Protein AF-A0A7Z9M0Q9-F1 (afdb_monomer)

Solvent-accessible surface area (backbone atoms only — not comparable to full-atom values): 8299 Å² total; per-residue (Å²): 97,83,43,52,39,41,84,73,46,77,48,86,53,91,89,50,64,70,22,40,37,28,40,30,37,70,95,59,87,56,68,50,76,43,83,34,48,54,73,45,49,55,49,35,54,36,40,78,69,68,59,80,67,100,58,78,50,72,49,53,47,50,52,48,53,41,43,77,74,54,30,42,77,62,34,36,34,37,72,44,66,54,97,92,44,64,36,20,34,40,36,29,38,40,87,95,44,77,43,79,40,86,38,50,52,54,60,47,49,37,47,27,60,71,70,69,37,51,34,31,34,29,46,69,41,55,62,45,48,68,68,69,52,64,96,64,57,75,62,76,80,67,70,72,136

Mean predicted aligned error: 5.48 Å

Radius of gyration: 15.59 Å; Cα contacts (8 Å, |Δi|>4): 250; chains: 1; bounding box: 44×37×33 Å

Sequence (145 aa):
MLIQMELSRILIREITDAQFIELSEIGGERTFPIVVGKPEAYAIDRRLKGIEPERPQTHELLASVIQQFGGTLLRIHIDDLHEGTFYAKLYVQQGDVEHVIDSRPSDAIALGVAMQVPIFVEEHVLDAVEKDLPDEEPNNFGWQD

Secondary structure (DSSP, 8-state):
-EEEEEEEEEE--SS-S-EEEEEEETTSS-EEEEEE-HHHHHHHHHHHTT---SS--HHHHHHHHHHHTTEEEEEEEEEEEETTEEEEEEEEEETTEEEEEEE-HHHHHHHHGGGT--EEEEHHHHHHHHHHS-SS-GGGG----

Foldseek 3Di:
DKFWKDFPDWADDPPDQWTWTKIDTDPDGFMDIDTDGPVLSVLLVCLVVVNDDPDDDPLSVVLVVCVVQQKDFAAKEFEDADPNAIWIWTWIDHPPDTDTHTDGPSSVSSNCVNVVHIYIYDPVRSVVRVVVDPPDDPCVVPDDD

Nearest PDB structures (foldseek):
  1vjl-assembly1_B  TM=9.272E-01  e=6.888E-13  Thermotoga maritima
  1sj5-assembly1_B  TM=9.193E-01  e=5.759E-13  Thermotoga maritima
  1vjl-assembly1_A  TM=8.598E-01  e=4.273E-13  Thermotoga maritima
  1sj5-assembly1_A  TM=8.834E-01  e=1.046E-12  Thermotoga maritima
  2l33-assembly1_A  TM=4.103E-01  e=2.884E+00  Homo sapiens

Structure (mmCIF, N/CA/C/O backbone):
data_AF-A0A7Z9M0Q9-F1
#
_entry.id   AF-A0A7Z9M0Q9-F1
#
loop_
_atom_site.group_PDB
_atom_site.id
_atom_site.type_symbol
_atom_site.label_atom_id
_atom_site.label_alt_id
_atom_site.label_comp_id
_atom_site.label_asym_id
_atom_site.label_entity_id
_atom_site.label_seq_id
_atom_site.pdbx_PDB_ins_code
_atom_site.Cartn_x
_atom_site.Cartn_y
_atom_site.Cartn_z
_atom_site.occupancy
_atom_site.B_iso_or_equiv
_atom_site.auth_seq_id
_atom_site.auth_comp_id
_atom_site.auth_asym_id
_atom_site.auth_atom_id
_atom_site.pdbx_PDB_model_num
ATOM 1 N N . MET A 1 1 ? -6.388 -17.239 -3.123 1.00 88.56 1 MET A N 1
ATOM 2 C CA . MET A 1 1 ? -5.919 -17.519 -1.740 1.00 88.56 1 MET A CA 1
ATOM 3 C C . MET A 1 1 ? -5.218 -16.256 -1.305 1.00 88.56 1 MET A C 1
ATOM 5 O O . MET A 1 1 ? -4.533 -15.680 -2.136 1.00 88.56 1 MET A O 1
ATOM 9 N N . LEU A 1 2 ? -5.412 -15.809 -0.063 1.00 95.62 2 LEU A N 1
ATOM 10 C CA . LEU A 1 2 ? -4.763 -14.591 0.415 1.00 95.62 2 LEU A CA 1
ATOM 11 C C . LEU A 1 2 ? -3.366 -14.914 0.931 1.00 95.62 2 LEU A C 1
ATOM 13 O O . LEU A 1 2 ? -3.226 -15.673 1.891 1.00 95.62 2 LEU A O 1
ATOM 17 N N . ILE A 1 3 ? -2.366 -14.316 0.298 1.00 98.12 3 ILE A N 1
ATOM 18 C CA . ILE A 1 3 ? -0.958 -14.439 0.656 1.00 98.12 3 ILE A CA 1
ATOM 19 C C . ILE A 1 3 ? -0.528 -13.154 1.345 1.00 98.12 3 ILE A C 1
ATOM 21 O O . ILE A 1 3 ? -0.792 -12.058 0.850 1.00 98.12 3 ILE A O 1
ATOM 25 N N . GLN A 1 4 ? 0.078 -13.277 2.524 1.00 98.25 4 GLN A N 1
ATOM 26 C CA . GLN A 1 4 ? 0.532 -12.116 3.276 1.00 98.25 4 GLN A CA 1
ATOM 27 C C . GLN A 1 4 ? 1.869 -11.626 2.723 1.00 98.25 4 GLN A C 1
ATOM 29 O O . GLN A 1 4 ? 2.806 -12.406 2.559 1.00 98.25 4 GLN A O 1
ATOM 34 N N . MET A 1 5 ? 1.954 -10.321 2.492 1.00 97.94 5 MET A N 1
ATOM 35 C CA . MET A 1 5 ? 3.136 -9.662 1.956 1.00 97.94 5 MET A CA 1
ATOM 36 C C . MET A 1 5 ? 3.679 -8.629 2.937 1.00 97.94 5 MET A C 1
ATOM 38 O O . MET A 1 5 ? 2.953 -8.092 3.779 1.00 97.94 5 MET A O 1
ATOM 42 N N . GLU A 1 6 ? 4.948 -8.292 2.765 1.00 96.50 6 GLU A N 1
ATOM 43 C CA . GLU A 1 6 ? 5.594 -7.159 3.412 1.00 96.50 6 GLU A CA 1
ATOM 44 C C . GLU A 1 6 ? 6.224 -6.220 2.385 1.00 96.50 6 GLU A C 1
ATOM 46 O O . GLU A 1 6 ? 6.642 -6.639 1.308 1.00 96.50 6 GLU A O 1
ATOM 51 N N . LEU A 1 7 ? 6.293 -4.935 2.728 1.00 96.31 7 LEU A N 1
ATOM 52 C CA . LEU A 1 7 ? 7.072 -3.958 1.976 1.00 96.31 7 LEU A CA 1
ATOM 53 C C . LEU A 1 7 ? 8.556 -4.169 2.295 1.00 96.31 7 LEU A C 1
ATOM 55 O O . LEU A 1 7 ? 9.016 -3.767 3.363 1.00 96.31 7 LEU A O 1
ATOM 59 N N . SER A 1 8 ? 9.289 -4.792 1.376 1.00 94.94 8 SER A N 1
ATOM 60 C CA . SER A 1 8 ? 10.686 -5.189 1.577 1.00 94.94 8 SER A CA 1
ATOM 61 C C . SER A 1 8 ? 11.681 -4.136 1.094 1.00 94.94 8 SER A C 1
ATOM 63 O O . SER A 1 8 ? 12.733 -3.949 1.712 1.00 94.94 8 SER A O 1
ATOM 65 N N . ARG A 1 9 ? 11.351 -3.393 0.028 1.00 93.88 9 ARG A N 1
ATOM 66 C CA . ARG A 1 9 ? 12.235 -2.359 -0.528 1.00 93.88 9 ARG A CA 1
ATOM 67 C C . ARG A 1 9 ? 11.478 -1.150 -1.065 1.00 93.88 9 ARG A C 1
ATOM 69 O O . ARG A 1 9 ? 10.359 -1.249 -1.558 1.00 93.88 9 ARG A O 1
ATOM 76 N N . ILE A 1 10 ? 12.133 0.007 -1.013 1.00 94.31 10 ILE A N 1
ATOM 77 C CA . ILE A 1 10 ? 11.719 1.228 -1.705 1.00 94.31 10 ILE A CA 1
ATOM 78 C C . ILE A 1 10 ? 12.911 1.820 -2.456 1.00 94.31 10 ILE A C 1
ATOM 80 O O . ILE A 1 10 ? 14.017 1.888 -1.919 1.00 94.31 10 ILE A O 1
ATOM 84 N N . LEU A 1 11 ? 12.695 2.244 -3.701 1.00 92.88 11 LEU A N 1
ATOM 85 C CA . LEU A 1 11 ? 13.704 2.891 -4.535 1.00 92.88 11 LEU A CA 1
ATOM 86 C C . LEU A 1 11 ? 13.207 4.240 -4.992 1.00 92.88 11 LEU A C 1
ATOM 88 O O . LEU A 1 11 ? 12.231 4.345 -5.738 1.00 92.88 11 LEU A O 1
ATOM 92 N N . ILE A 1 12 ? 13.946 5.258 -4.564 1.00 93.12 12 ILE A N 1
ATOM 93 C CA . ILE A 1 12 ? 13.699 6.640 -4.929 1.00 93.12 12 ILE A CA 1
ATOM 94 C C . ILE A 1 12 ? 14.869 7.133 -5.777 1.00 93.12 12 ILE A C 1
ATOM 96 O O . ILE A 1 12 ? 16.008 7.177 -5.320 1.00 93.12 12 ILE A O 1
ATOM 100 N N . ARG A 1 13 ? 14.582 7.496 -7.024 1.00 89.88 13 ARG A N 1
ATOM 101 C CA . ARG A 1 13 ? 15.511 8.052 -8.005 1.00 89.88 13 ARG A CA 1
ATOM 102 C C . ARG A 1 13 ? 15.231 9.539 -8.177 1.00 89.88 13 ARG A C 1
ATOM 104 O O . ARG A 1 13 ? 14.092 9.951 -8.386 1.00 89.88 13 ARG A O 1
ATOM 111 N N . GLU A 1 14 ? 16.283 10.352 -8.151 1.00 85.19 14 GLU A N 1
ATOM 112 C CA . GLU A 1 14 ? 16.142 11.809 -8.276 1.00 85.19 14 GLU A CA 1
ATOM 113 C C . GLU A 1 14 ? 15.688 12.236 -9.682 1.00 85.19 14 GLU A C 1
ATOM 115 O O . GLU A 1 14 ? 14.855 13.132 -9.839 1.00 85.19 14 GLU A O 1
ATOM 120 N N . ILE A 1 15 ? 16.211 11.564 -10.711 1.00 85.19 15 ILE A N 1
ATOM 121 C CA . ILE A 1 15 ? 16.092 11.994 -12.112 1.00 85.19 15 ILE A CA 1
ATOM 122 C C . ILE A 1 15 ? 14.767 11.548 -12.747 1.00 85.19 15 ILE A C 1
ATOM 124 O O . ILE A 1 15 ? 14.199 12.278 -13.555 1.00 85.19 15 ILE A O 1
ATOM 128 N N . THR A 1 16 ? 14.255 10.368 -12.395 1.00 85.88 16 THR A N 1
ATOM 129 C CA . THR A 1 16 ? 13.037 9.800 -12.997 1.00 85.88 16 THR A CA 1
ATOM 130 C C . THR A 1 16 ? 11.824 10.080 -12.129 1.00 85.88 16 THR A C 1
ATOM 132 O O . THR A 1 16 ? 11.956 10.137 -10.914 1.00 85.88 16 THR A O 1
ATOM 135 N N . ASP A 1 17 ? 10.637 10.235 -12.718 1.00 82.94 17 ASP A N 1
ATOM 136 C CA . ASP A 1 17 ? 9.397 10.378 -11.940 1.00 82.94 17 ASP A CA 1
ATOM 137 C C . ASP A 1 17 ? 8.846 9.037 -11.453 1.00 82.94 17 ASP A C 1
ATOM 139 O O . ASP A 1 17 ? 8.298 8.975 -10.352 1.00 82.94 17 ASP A O 1
ATOM 143 N N . ALA A 1 18 ? 9.080 7.965 -12.212 1.00 87.25 18 ALA A N 1
ATOM 144 C CA . ALA A 1 18 ? 8.798 6.601 -11.785 1.00 87.25 18 ALA A CA 1
ATOM 145 C C . ALA A 1 18 ? 9.719 6.195 -10.626 1.00 87.25 18 ALA A C 1
ATOM 147 O O . ALA A 1 18 ? 10.948 6.258 -10.750 1.00 87.25 18 ALA A O 1
ATOM 148 N N . GLN A 1 19 ? 9.094 5.788 -9.523 1.00 94.00 19 GLN A N 1
ATOM 149 C CA . GLN A 1 19 ? 9.709 5.190 -8.341 1.00 94.00 19 GLN A CA 1
ATOM 150 C C . GLN A 1 19 ? 9.206 3.758 -8.194 1.00 94.00 19 GLN A C 1
ATOM 152 O O . GLN A 1 19 ? 8.197 3.391 -8.798 1.00 94.00 19 GLN A O 1
ATOM 157 N N . PHE A 1 20 ? 9.875 2.962 -7.369 1.00 94.38 20 PHE A N 1
ATOM 158 C CA . PHE A 1 20 ? 9.508 1.562 -7.181 1.00 94.38 20 PHE A CA 1
ATOM 159 C C . PHE A 1 20 ? 9.393 1.234 -5.700 1.00 94.38 20 PHE A C 1
ATOM 161 O O . PHE A 1 20 ? 10.212 1.668 -4.888 1.00 94.38 20 PHE A O 1
ATOM 168 N N . ILE A 1 21 ? 8.385 0.443 -5.364 1.00 95.50 21 ILE A N 1
ATOM 169 C CA . ILE A 1 21 ? 8.305 -0.282 -4.097 1.00 95.50 21 ILE A CA 1
ATOM 170 C C . ILE A 1 21 ? 8.276 -1.773 -4.404 1.00 95.50 21 ILE A C 1
ATOM 172 O O . ILE A 1 21 ? 7.732 -2.166 -5.430 1.00 95.50 21 ILE A O 1
ATOM 176 N N . GLU A 1 22 ? 8.857 -2.590 -3.542 1.00 96.19 22 GLU A N 1
ATOM 177 C CA . GLU A 1 22 ? 8.891 -4.042 -3.691 1.00 96.19 22 GLU A CA 1
ATOM 178 C C . GLU A 1 22 ? 8.102 -4.689 -2.558 1.00 96.19 22 GLU A C 1
ATOM 180 O O . GLU A 1 22 ? 8.292 -4.343 -1.387 1.00 96.19 22 GLU A O 1
ATOM 185 N N . LEU A 1 23 ? 7.205 -5.607 -2.917 1.00 97.44 23 LEU A N 1
ATOM 186 C CA . LEU A 1 23 ? 6.527 -6.474 -1.964 1.00 97.44 23 LEU A CA 1
ATOM 187 C C . LEU A 1 23 ? 7.153 -7.864 -2.004 1.00 97.44 23 LEU A C 1
ATOM 189 O O . LEU A 1 23 ? 7.375 -8.407 -3.084 1.00 97.44 23 LEU A O 1
ATOM 193 N N . SER A 1 24 ? 7.383 -8.447 -0.832 1.00 97.19 24 SER A N 1
ATOM 194 C CA . SER A 1 24 ? 7.887 -9.812 -0.667 1.00 97.19 24 SER A CA 1
ATOM 195 C C . SER A 1 24 ? 6.890 -10.658 0.115 1.00 97.19 24 SER A C 1
ATOM 197 O O . SER A 1 24 ? 6.251 -10.176 1.050 1.00 97.19 24 SER A O 1
ATOM 199 N N . GLU A 1 25 ? 6.728 -11.913 -0.291 1.00 97.88 25 GLU A N 1
ATOM 200 C CA . GLU A 1 25 ? 5.879 -12.874 0.406 1.00 97.88 25 GLU A CA 1
ATOM 201 C C . GLU A 1 25 ? 6.470 -13.241 1.768 1.00 97.88 25 GLU A C 1
ATOM 203 O O . GLU A 1 25 ? 7.632 -13.635 1.880 1.00 97.88 25 GLU A O 1
ATOM 208 N N . ILE A 1 26 ? 5.649 -13.179 2.817 1.00 97.12 26 ILE A N 1
ATOM 209 C CA . ILE A 1 26 ? 6.077 -13.596 4.151 1.00 97.12 26 ILE A CA 1
ATOM 210 C C . ILE A 1 26 ? 6.119 -15.125 4.210 1.00 97.12 26 ILE A C 1
ATOM 212 O O . ILE A 1 26 ? 5.086 -15.792 4.184 1.00 97.12 26 ILE A O 1
ATOM 216 N N . GLY A 1 27 ? 7.323 -15.681 4.358 1.00 95.56 27 GLY A N 1
ATOM 217 C CA . GLY A 1 27 ? 7.539 -17.130 4.433 1.00 95.56 27 GLY A CA 1
ATOM 218 C C . GLY A 1 27 ? 7.625 -17.832 3.074 1.00 95.56 27 GLY A C 1
ATOM 219 O O . GLY A 1 27 ? 7.637 -19.062 3.046 1.00 95.56 27 GLY A O 1
ATOM 220 N N . GLY A 1 28 ? 7.708 -17.069 1.981 1.00 94.81 28 GLY A N 1
ATOM 221 C CA . GLY A 1 28 ? 7.951 -17.558 0.625 1.00 94.81 28 GLY A CA 1
ATOM 222 C C . GLY A 1 28 ? 9.149 -16.869 -0.032 1.00 94.81 28 GLY A C 1
ATOM 223 O O . GLY A 1 28 ? 9.904 -16.153 0.623 1.00 94.81 28 GLY A O 1
ATOM 224 N N . GLU A 1 29 ? 9.328 -17.104 -1.332 1.00 92.75 29 GLU A N 1
ATOM 225 C CA . GLU A 1 29 ? 10.429 -16.532 -2.133 1.00 92.75 29 GLU A CA 1
ATOM 226 C C . GLU A 1 29 ? 9.939 -15.514 -3.177 1.00 92.75 29 GLU A C 1
ATOM 228 O O . GLU A 1 29 ? 10.749 -14.860 -3.833 1.00 92.75 29 GLU A O 1
ATOM 233 N N . ARG A 1 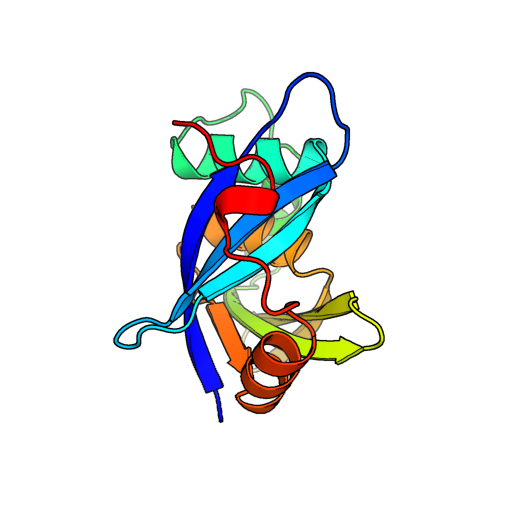30 ? 8.616 -15.359 -3.339 1.00 95.19 30 ARG A N 1
ATOM 234 C CA . ARG A 1 30 ? 8.023 -14.491 -4.361 1.00 95.19 30 ARG A CA 1
ATOM 235 C C . ARG A 1 30 ? 8.176 -13.023 -3.981 1.00 95.19 30 ARG A C 1
ATOM 237 O O . ARG A 1 30 ? 7.877 -12.619 -2.854 1.00 95.19 30 ARG A O 1
ATOM 244 N N . THR A 1 31 ? 8.601 -12.208 -4.940 1.00 95.69 31 THR A N 1
ATOM 245 C CA . THR A 1 31 ? 8.659 -10.748 -4.810 1.00 95.69 31 THR A CA 1
ATOM 246 C C . THR A 1 31 ? 8.144 -10.104 -6.085 1.00 95.69 31 THR A C 1
ATOM 248 O O . THR A 1 31 ? 8.204 -10.708 -7.158 1.00 95.69 31 THR A O 1
ATOM 251 N N . PHE A 1 32 ? 7.637 -8.876 -5.978 1.00 94.81 32 PHE A N 1
ATOM 252 C CA . PHE A 1 32 ? 7.367 -8.077 -7.162 1.00 94.81 32 PHE A CA 1
ATOM 253 C C . PHE A 1 32 ? 7.440 -6.569 -6.926 1.00 94.81 32 PHE A C 1
ATOM 255 O O . PHE A 1 32 ? 7.074 -6.083 -5.848 1.00 94.81 32 PHE A O 1
ATOM 262 N N . PRO A 1 33 ? 7.869 -5.803 -7.946 1.00 93.94 33 PRO A N 1
ATOM 263 C CA . PRO A 1 33 ? 7.859 -4.354 -7.893 1.00 93.94 33 PRO A CA 1
ATOM 264 C C . PRO A 1 33 ? 6.484 -3.776 -8.264 1.00 93.94 33 PRO A C 1
ATOM 266 O O . PRO A 1 33 ? 5.784 -4.277 -9.141 1.00 93.94 33 PRO A O 1
ATOM 269 N N . ILE A 1 34 ? 6.141 -2.641 -7.659 1.00 93.62 34 ILE A N 1
ATOM 270 C CA . ILE A 1 34 ? 5.031 -1.772 -8.058 1.00 93.62 34 ILE A CA 1
ATOM 271 C C . ILE A 1 34 ? 5.609 -0.398 -8.396 1.00 93.62 34 ILE A C 1
ATOM 273 O O . ILE A 1 34 ? 6.329 0.206 -7.593 1.00 93.62 34 ILE A O 1
ATOM 277 N N . VAL A 1 35 ? 5.276 0.110 -9.584 1.00 91.94 35 VAL A N 1
ATOM 278 C CA . VAL A 1 35 ? 5.638 1.470 -10.000 1.00 91.94 35 VAL A CA 1
ATOM 279 C C . VAL A 1 35 ? 4.739 2.472 -9.285 1.00 91.94 35 VAL A C 1
ATOM 281 O O . VAL A 1 35 ? 3.514 2.372 -9.336 1.00 91.94 35 VAL A O 1
ATOM 284 N N . VAL A 1 36 ? 5.345 3.467 -8.645 1.00 93.19 36 VAL A N 1
ATOM 285 C CA . VAL A 1 36 ? 4.636 4.530 -7.927 1.00 93.19 36 VAL A CA 1
ATOM 286 C C . VAL A 1 36 ? 5.190 5.905 -8.297 1.00 93.19 36 VAL A C 1
ATOM 288 O O . VAL A 1 36 ? 6.286 6.035 -8.848 1.00 93.19 36 VAL A O 1
ATOM 291 N N . GLY A 1 37 ? 4.425 6.955 -8.001 1.00 91.19 37 GLY A N 1
ATOM 292 C CA . GLY A 1 37 ? 4.887 8.330 -8.148 1.00 91.19 37 GLY A CA 1
ATOM 293 C C . GLY A 1 37 ? 5.830 8.755 -7.019 1.00 91.19 37 GLY A C 1
ATOM 294 O O . GLY A 1 37 ? 5.862 8.165 -5.935 1.00 91.19 37 GLY A O 1
ATOM 295 N N . LYS A 1 38 ? 6.586 9.836 -7.254 1.00 92.62 38 LYS A N 1
ATOM 296 C CA . LYS A 1 38 ? 7.407 10.494 -6.220 1.00 92.62 38 LYS A CA 1
ATOM 297 C C . LYS A 1 38 ? 6.620 10.825 -4.942 1.00 92.62 38 LYS A C 1
ATOM 299 O O . LYS A 1 38 ? 7.134 10.511 -3.868 1.00 92.62 38 LYS A O 1
ATOM 304 N N . PRO A 1 39 ? 5.420 11.444 -4.996 1.00 91.00 39 PRO A N 1
ATOM 305 C CA . PRO A 1 39 ? 4.691 11.808 -3.781 1.00 91.00 39 PRO A CA 1
ATOM 306 C C . PRO A 1 39 ? 4.390 10.605 -2.883 1.00 91.00 39 PRO A C 1
ATOM 308 O O . PRO A 1 39 ? 4.587 10.682 -1.670 1.00 91.00 39 PRO A O 1
ATOM 311 N N . GLU A 1 40 ? 3.961 9.490 -3.474 1.00 92.88 40 GLU A N 1
ATOM 312 C CA . GLU A 1 40 ? 3.657 8.253 -2.761 1.00 92.88 40 GLU A CA 1
ATOM 313 C C . GLU A 1 40 ? 4.929 7.615 -2.192 1.00 92.88 40 GLU A C 1
ATOM 315 O O . GLU A 1 40 ? 4.970 7.291 -1.004 1.00 92.88 40 GLU A O 1
ATOM 320 N N . ALA A 1 41 ? 6.000 7.526 -2.988 1.00 94.44 41 ALA A N 1
ATOM 321 C CA . ALA A 1 41 ? 7.273 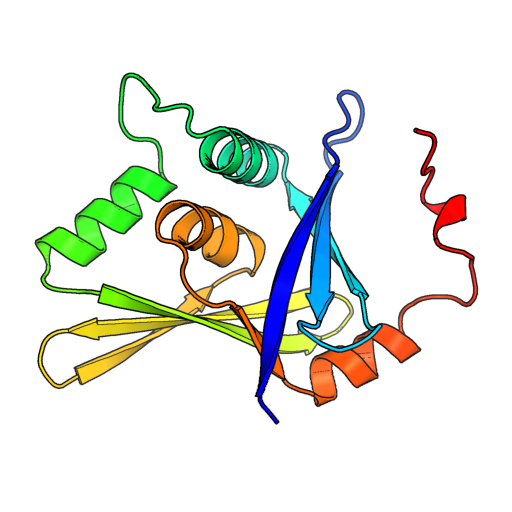6.972 -2.533 1.00 94.44 41 ALA A CA 1
ATOM 322 C C . ALA A 1 41 ? 7.847 7.745 -1.333 1.00 94.44 41 ALA A C 1
ATOM 324 O O . ALA A 1 41 ? 8.188 7.151 -0.312 1.00 94.44 41 ALA A O 1
ATOM 325 N N . TYR A 1 42 ? 7.888 9.080 -1.399 1.00 93.69 42 TYR A N 1
ATOM 326 C CA . TYR A 1 42 ? 8.358 9.897 -0.276 1.00 93.69 42 TYR A CA 1
ATOM 327 C C . TYR A 1 42 ? 7.437 9.813 0.946 1.00 93.69 42 TYR A C 1
ATOM 329 O O . TYR A 1 42 ? 7.911 9.905 2.081 1.00 93.69 42 TYR A O 1
ATOM 337 N N . ALA A 1 43 ? 6.125 9.648 0.752 1.00 93.81 43 ALA A N 1
ATOM 338 C CA . ALA A 1 43 ? 5.196 9.448 1.861 1.00 93.81 43 ALA A CA 1
ATOM 339 C C . ALA A 1 43 ? 5.439 8.114 2.584 1.00 93.81 43 ALA A C 1
ATOM 341 O O . ALA A 1 43 ? 5.362 8.086 3.816 1.00 93.81 43 ALA A O 1
ATOM 342 N N . ILE A 1 44 ? 5.752 7.050 1.838 1.00 94.94 44 ILE A N 1
ATOM 343 C CA . ILE A 1 44 ? 6.101 5.723 2.362 1.00 94.94 44 ILE A CA 1
ATOM 344 C C . ILE A 1 44 ? 7.464 5.761 3.068 1.00 94.94 44 ILE A C 1
ATOM 346 O O . ILE A 1 44 ? 7.547 5.398 4.240 1.00 94.94 44 ILE A O 1
ATOM 350 N N . ASP A 1 45 ? 8.510 6.264 2.403 1.00 94.44 45 ASP A N 1
ATOM 351 C CA . ASP A 1 45 ? 9.880 6.343 2.941 1.00 94.44 45 ASP A CA 1
ATOM 352 C C . ASP A 1 45 ? 9.930 7.105 4.270 1.00 94.44 45 ASP A C 1
ATOM 354 O O . ASP A 1 45 ? 10.494 6.635 5.260 1.00 94.44 45 ASP A O 1
ATOM 358 N N . ARG A 1 46 ? 9.267 8.264 4.324 1.00 93.44 46 ARG A N 1
ATOM 359 C CA . ARG A 1 46 ? 9.198 9.080 5.537 1.00 93.44 46 ARG A CA 1
ATOM 360 C C . ARG A 1 46 ? 8.577 8.309 6.709 1.00 93.44 46 ARG A C 1
ATOM 362 O O . ARG A 1 46 ? 9.087 8.386 7.826 1.00 93.44 46 ARG A O 1
ATOM 369 N N . ARG A 1 47 ? 7.489 7.572 6.459 1.00 90.75 47 ARG A N 1
ATOM 370 C CA . ARG A 1 47 ? 6.789 6.776 7.480 1.00 90.75 47 ARG A CA 1
ATOM 371 C C . ARG A 1 47 ? 7.618 5.594 7.956 1.00 90.75 47 ARG A C 1
ATOM 373 O O . ARG A 1 47 ? 7.684 5.371 9.159 1.00 90.75 47 ARG A O 1
ATOM 380 N N . LEU A 1 48 ? 8.281 4.886 7.041 1.00 90.69 48 LEU A N 1
ATOM 381 C CA . LEU A 1 48 ? 9.206 3.803 7.386 1.00 90.69 48 LEU A CA 1
ATOM 382 C C . LEU A 1 48 ? 10.349 4.294 8.283 1.00 90.69 48 LEU A C 1
ATOM 384 O O . LEU A 1 48 ? 10.760 3.595 9.204 1.00 90.69 48 LEU A O 1
ATOM 388 N N . LYS A 1 49 ? 10.824 5.523 8.058 1.00 91.75 49 LYS A N 1
ATOM 389 C CA . LYS A 1 49 ? 11.845 6.177 8.890 1.00 91.75 49 LYS A CA 1
ATOM 390 C C . LYS A 1 49 ? 11.306 6.761 10.201 1.00 91.75 49 LYS A C 1
ATOM 392 O O . LYS A 1 49 ? 12.089 7.314 10.970 1.00 91.75 49 LYS A O 1
ATOM 397 N N . GLY A 1 50 ? 9.997 6.688 10.455 1.00 89.88 50 GLY A N 1
ATOM 398 C CA . GLY A 1 50 ? 9.370 7.278 11.641 1.00 89.88 50 GLY A CA 1
ATOM 399 C C . GLY A 1 50 ? 9.476 8.806 11.700 1.00 89.88 50 GLY A C 1
ATOM 400 O O . GLY A 1 50 ? 9.483 9.381 12.785 1.00 89.88 50 GLY A O 1
ATOM 401 N N . ILE A 1 51 ? 9.605 9.474 10.550 1.00 91.25 51 ILE A N 1
ATOM 402 C CA . ILE A 1 51 ? 9.735 10.932 10.487 1.00 91.25 51 ILE A CA 1
ATOM 403 C C . ILE A 1 51 ? 8.335 11.554 10.476 1.00 91.25 51 ILE A C 1
ATOM 405 O O . ILE A 1 51 ? 7.583 11.433 9.506 1.00 91.25 51 ILE A O 1
ATOM 409 N N . GLU A 1 52 ? 7.990 12.273 11.538 1.00 87.62 52 GLU A N 1
ATOM 410 C CA . GLU A 1 52 ? 6.717 12.987 11.620 1.00 87.62 52 GLU A CA 1
ATOM 411 C C . GLU A 1 52 ? 6.811 14.377 10.965 1.00 87.62 52 GLU A C 1
ATOM 413 O O . GLU A 1 52 ? 7.729 15.145 11.266 1.00 87.62 52 GLU A O 1
ATOM 418 N N . PRO A 1 53 ? 5.885 14.737 10.057 1.00 88.94 53 PRO A N 1
ATOM 419 C CA . PRO A 1 53 ? 5.843 16.080 9.493 1.00 88.94 53 PRO A CA 1
ATOM 420 C C . PRO A 1 53 ? 5.262 17.088 10.502 1.00 88.94 53 PRO A C 1
ATOM 422 O O . PRO A 1 53 ? 4.354 16.760 11.261 1.00 88.94 53 PRO A O 1
ATOM 425 N N . GLU A 1 54 ? 5.702 18.354 10.452 1.00 93.81 54 GLU A N 1
ATOM 426 C CA . GLU A 1 54 ? 5.187 19.426 11.335 1.00 93.81 54 GLU A CA 1
ATOM 427 C C . GLU A 1 54 ? 3.663 19.621 11.237 1.00 93.81 54 GLU A C 1
ATOM 429 O O . GLU A 1 54 ? 2.994 20.029 12.190 1.00 93.81 54 GLU A O 1
ATOM 434 N N . ARG A 1 55 ? 3.101 19.349 10.055 1.00 96.06 55 ARG A N 1
ATOM 435 C CA . ARG A 1 55 ? 1.662 19.344 9.788 1.00 96.06 55 ARG A CA 1
ATOM 436 C C . ARG A 1 55 ? 1.278 18.029 9.107 1.00 96.06 55 ARG A C 1
ATOM 438 O O . ARG A 1 55 ? 2.055 17.548 8.280 1.00 96.06 55 ARG A O 1
ATOM 445 N N . PRO A 1 56 ? 0.082 17.475 9.393 1.00 93.75 56 PRO A N 1
ATOM 446 C CA . PRO A 1 56 ? -0.382 16.253 8.742 1.00 93.75 56 PRO A CA 1
ATOM 447 C C . PRO A 1 56 ? -0.368 16.402 7.219 1.00 93.75 56 PRO A C 1
ATOM 449 O O . PRO A 1 56 ? -0.931 17.363 6.690 1.00 93.75 56 PRO A O 1
ATOM 452 N N . GLN A 1 57 ? 0.258 15.452 6.522 1.00 93.88 57 GLN A N 1
ATOM 453 C CA . GLN A 1 57 ? 0.125 15.337 5.071 1.00 93.88 57 GLN A CA 1
ATOM 454 C C . GLN A 1 57 ? -1.100 14.482 4.722 1.00 93.88 57 GLN A C 1
ATOM 456 O O . GLN A 1 57 ? -1.819 14.015 5.603 1.00 93.88 57 GLN A O 1
ATOM 461 N N . THR A 1 58 ? -1.362 14.292 3.429 1.00 94.38 58 THR A N 1
ATOM 462 C CA . THR A 1 58 ? -2.594 13.675 2.915 1.00 94.38 58 THR A CA 1
ATOM 463 C C . THR A 1 58 ? -2.917 12.329 3.561 1.00 94.38 58 THR A C 1
ATOM 465 O O . THR A 1 58 ? -4.041 12.112 4.004 1.00 94.38 58 THR A O 1
ATOM 468 N N . HIS A 1 59 ? -1.933 11.438 3.668 1.00 94.31 59 HIS A N 1
ATOM 469 C CA . HIS A 1 59 ? -2.136 10.108 4.236 1.00 94.31 59 HIS A CA 1
ATOM 470 C C . HIS A 1 59 ? -2.338 10.156 5.767 1.00 94.31 59 HIS A C 1
ATOM 472 O O . HIS A 1 59 ? -3.109 9.370 6.305 1.00 94.31 59 HIS A O 1
ATOM 478 N N . GLU A 1 60 ? -1.703 11.093 6.486 1.00 93.06 60 GLU A N 1
ATOM 479 C CA . GLU A 1 60 ? -1.920 11.311 7.926 1.00 93.06 60 GLU A CA 1
ATOM 480 C C . GLU A 1 60 ? -3.317 11.895 8.174 1.00 93.06 60 GLU A C 1
ATOM 482 O O . GLU A 1 60 ? -4.021 11.475 9.091 1.00 93.06 60 GLU A O 1
ATOM 487 N N . LEU A 1 61 ? -3.737 12.839 7.327 1.00 96.00 61 LEU A N 1
ATOM 488 C CA . LEU A 1 61 ? -5.083 13.396 7.343 1.00 96.00 61 LEU A CA 1
ATOM 489 C C . LEU A 1 61 ? -6.124 12.297 7.107 1.00 96.00 61 LEU A C 1
ATOM 491 O O . LEU A 1 61 ? -7.081 12.214 7.868 1.00 96.00 61 LEU A O 1
ATOM 495 N N . LEU A 1 62 ? -5.932 11.442 6.099 1.00 96.12 62 LEU A N 1
ATOM 496 C CA . LEU A 1 62 ? -6.866 10.360 5.789 1.00 96.12 62 LEU A CA 1
ATOM 497 C C . LEU A 1 62 ? -6.951 9.329 6.924 1.00 96.12 62 LEU A C 1
ATOM 499 O O . LEU A 1 62 ? -8.056 8.955 7.313 1.00 96.12 62 LEU A O 1
ATOM 503 N N . ALA A 1 63 ? -5.816 8.925 7.504 1.00 94.88 63 ALA A N 1
ATOM 504 C CA . ALA A 1 63 ? -5.800 8.048 8.676 1.00 94.88 63 ALA A CA 1
ATOM 505 C C . ALA A 1 63 ? -6.572 8.668 9.852 1.00 94.88 63 ALA A C 1
ATOM 507 O O . ALA A 1 63 ? -7.404 8.005 10.469 1.00 94.88 63 ALA A O 1
ATOM 508 N N . SER A 1 64 ? -6.350 9.960 10.114 1.00 95.75 64 SER A N 1
ATOM 509 C CA . SER A 1 64 ? -7.067 10.701 11.154 1.00 95.75 64 SER A CA 1
ATOM 510 C C . SER A 1 64 ? -8.568 10.772 10.871 1.00 95.75 64 SER A C 1
ATOM 512 O O . SER A 1 64 ? -9.363 10.515 11.767 1.00 95.75 64 SER A O 1
ATOM 514 N N . VAL A 1 65 ? -8.987 11.037 9.630 1.00 97.75 65 VAL A N 1
ATOM 515 C CA . VAL A 1 65 ? -10.409 11.031 9.245 1.00 97.75 65 VAL A CA 1
ATOM 516 C C . VAL A 1 65 ? -11.040 9.664 9.505 1.00 97.75 65 VAL A C 1
ATOM 518 O O . VAL A 1 65 ? -12.091 9.605 10.137 1.00 97.75 65 VAL A O 1
ATOM 521 N N . ILE A 1 66 ? -10.393 8.572 9.086 1.00 97.06 66 ILE A N 1
ATOM 522 C CA . ILE A 1 66 ? -10.884 7.209 9.339 1.00 97.06 66 ILE A CA 1
ATOM 523 C C . ILE A 1 66 ? -11.073 6.991 10.847 1.00 97.06 66 ILE A C 1
ATOM 525 O O . ILE A 1 66 ? -12.164 6.627 11.279 1.00 97.06 66 ILE A O 1
ATOM 529 N N . GLN A 1 67 ? -10.054 7.293 11.654 1.00 96.44 67 GLN A N 1
ATOM 530 C CA . GLN A 1 67 ? -10.089 7.096 13.106 1.00 96.44 67 GLN A CA 1
ATOM 531 C C . GLN A 1 67 ? -11.136 7.970 13.810 1.00 96.44 67 GLN A C 1
ATOM 533 O O . GLN A 1 67 ? -11.889 7.478 14.647 1.00 96.44 67 GLN A O 1
ATOM 538 N N . GLN A 1 68 ? -11.226 9.257 13.464 1.00 98.06 68 GLN A N 1
ATOM 539 C CA . GLN A 1 68 ? -12.168 10.202 14.081 1.00 98.06 68 GLN A CA 1
ATOM 540 C C . GLN A 1 68 ? -13.629 9.854 13.783 1.00 98.06 68 GLN A C 1
ATOM 542 O O . GLN A 1 68 ? -14.515 10.166 14.575 1.00 98.06 68 GLN A O 1
ATOM 547 N N . PHE A 1 69 ? -13.886 9.173 12.668 1.00 97.50 69 PHE A N 1
ATOM 548 C CA . PHE A 1 69 ? -15.212 8.673 12.313 1.00 97.50 69 PHE A CA 1
ATOM 549 C C . PHE A 1 69 ? -15.479 7.266 12.887 1.00 97.50 69 PHE A C 1
ATOM 551 O O . PHE A 1 69 ? -16.503 6.656 12.582 1.00 97.50 69 PHE A O 1
ATOM 558 N N . GLY A 1 70 ? -14.595 6.756 13.754 1.00 97.31 70 GLY A N 1
ATOM 559 C CA . GLY A 1 70 ? -14.730 5.457 14.419 1.00 97.31 70 GLY A CA 1
ATOM 560 C C . GLY A 1 70 ? -14.291 4.266 13.567 1.00 97.31 70 GLY A C 1
ATOM 561 O O . GLY A 1 70 ? -14.661 3.133 13.869 1.00 97.31 70 GLY A O 1
ATOM 562 N N . GLY A 1 71 ? -13.545 4.516 12.492 1.00 97.81 71 GLY A N 1
ATOM 563 C CA . GLY A 1 71 ? -13.004 3.504 11.599 1.00 97.81 71 GLY A CA 1
ATOM 564 C C . GLY A 1 71 ? -11.634 2.984 12.043 1.00 97.81 71 GLY A C 1
ATOM 565 O O . GLY A 1 71 ? -10.809 3.726 12.572 1.00 97.81 71 GLY A O 1
ATOM 566 N N . THR A 1 72 ? -11.360 1.711 11.769 1.00 97.31 72 THR A N 1
ATOM 567 C CA . THR A 1 72 ? -10.038 1.086 11.910 1.00 97.31 72 THR A CA 1
ATOM 568 C C . THR A 1 72 ? -9.666 0.413 10.598 1.00 97.31 72 THR A C 1
ATOM 570 O O . THR A 1 72 ? -10.392 -0.463 10.133 1.00 97.31 72 THR A O 1
ATOM 573 N N . LEU A 1 73 ? -8.543 0.803 9.992 1.00 97.81 73 LEU A N 1
ATOM 574 C CA . LEU A 1 73 ? -8.021 0.109 8.817 1.00 97.81 73 LEU A CA 1
ATOM 575 C C . LEU A 1 73 ? -7.475 -1.261 9.246 1.00 97.81 73 LEU A C 1
ATOM 577 O O . LEU A 1 73 ? -6.512 -1.328 10.003 1.00 97.81 73 LEU A O 1
ATOM 581 N N . LEU A 1 74 ? -8.106 -2.339 8.781 1.00 97.69 74 LEU A N 1
ATOM 582 C CA . LEU A 1 74 ? -7.776 -3.710 9.170 1.00 97.69 74 LEU A CA 1
ATOM 583 C C . LEU A 1 74 ? -6.698 -4.331 8.290 1.00 97.69 74 LEU A C 1
ATOM 585 O O . LEU A 1 74 ? -5.825 -5.034 8.789 1.00 97.69 74 LEU A O 1
ATOM 589 N N . ARG A 1 75 ? -6.810 -4.138 6.974 1.00 98.12 75 ARG A N 1
ATOM 590 C CA . ARG A 1 75 ? -5.923 -4.749 5.981 1.00 98.12 75 ARG A CA 1
ATOM 591 C C . ARG A 1 75 ? -5.936 -3.980 4.668 1.00 98.12 75 ARG A C 1
ATOM 593 O O . ARG A 1 75 ? -6.934 -3.344 4.315 1.00 98.12 75 ARG A O 1
ATOM 600 N N . ILE A 1 76 ? -4.831 -4.102 3.948 1.00 98.56 76 ILE A N 1
ATOM 601 C CA . ILE A 1 76 ? -4.708 -3.765 2.532 1.00 98.56 76 ILE A CA 1
ATOM 602 C C . ILE A 1 76 ? -4.826 -5.071 1.754 1.00 98.56 76 ILE A C 1
ATOM 604 O O . ILE A 1 76 ? -4.230 -6.074 2.141 1.00 98.56 76 ILE A O 1
ATOM 608 N N . HIS A 1 77 ? -5.589 -5.067 0.672 1.00 98.56 77 HIS A N 1
ATOM 609 C CA . HIS A 1 77 ? -5.793 -6.239 -0.166 1.00 98.56 77 HIS A CA 1
ATOM 610 C C . HIS A 1 77 ? -5.544 -5.862 -1.621 1.00 98.56 77 HIS A C 1
ATOM 612 O O . HIS A 1 77 ? -6.305 -5.076 -2.164 1.00 98.56 77 HIS A O 1
ATOM 618 N N . ILE A 1 78 ? -4.489 -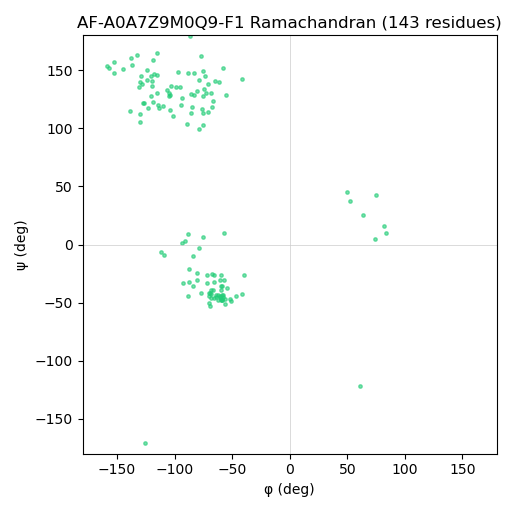6.383 -2.234 1.00 98.38 78 ILE A N 1
ATOM 619 C CA . ILE A 1 78 ? -4.231 -6.246 -3.668 1.00 98.38 78 ILE A CA 1
ATOM 620 C C . ILE A 1 78 ? -4.916 -7.427 -4.350 1.00 98.38 78 ILE A C 1
ATOM 622 O O . ILE A 1 78 ? -4.458 -8.565 -4.240 1.00 98.38 78 ILE A O 1
ATOM 626 N N . ASP A 1 79 ? -6.059 -7.161 -4.969 1.00 98.00 79 ASP A N 1
ATOM 627 C CA . ASP A 1 79 ? -7.002 -8.199 -5.377 1.00 98.00 79 ASP A CA 1
ATOM 628 C C . ASP A 1 79 ? -7.078 -8.431 -6.884 1.00 98.00 79 ASP A C 1
ATOM 630 O O . ASP A 1 79 ? -7.710 -9.401 -7.294 1.00 98.00 79 ASP A O 1
ATOM 634 N N . ASP A 1 80 ? -6.443 -7.582 -7.696 1.00 97.06 80 ASP A N 1
ATOM 635 C CA . ASP A 1 80 ? -6.440 -7.746 -9.150 1.00 97.06 80 ASP A CA 1
ATOM 636 C C . ASP A 1 80 ? -5.192 -7.135 -9.814 1.00 97.06 80 ASP A C 1
ATOM 638 O O . ASP A 1 80 ? -4.553 -6.216 -9.285 1.00 97.06 80 ASP A O 1
ATOM 642 N N . LEU A 1 81 ? -4.877 -7.640 -11.006 1.00 95.12 81 LEU A N 1
ATOM 643 C CA . LEU A 1 81 ? -3.857 -7.136 -11.919 1.00 95.12 81 LEU A CA 1
ATOM 644 C C . LEU A 1 81 ? -4.400 -7.200 -13.349 1.00 95.12 81 LEU A C 1
ATOM 646 O O . LEU A 1 81 ? -4.607 -8.278 -13.905 1.00 95.12 81 LEU A O 1
ATOM 650 N N . HIS A 1 82 ? -4.581 -6.035 -13.967 1.00 90.81 82 HIS A N 1
ATOM 651 C CA . HIS A 1 82 ? -5.077 -5.926 -15.334 1.00 90.81 82 HIS A CA 1
ATOM 652 C C . HIS A 1 82 ? -4.151 -5.059 -16.182 1.00 90.81 82 HIS A C 1
ATOM 654 O O . HIS A 1 82 ? -3.913 -3.901 -15.847 1.00 90.81 82 HIS A O 1
ATOM 660 N N . GLU A 1 83 ? -3.628 -5.615 -17.279 1.00 87.25 83 GLU A N 1
ATOM 661 C CA . GLU A 1 83 ? -2.740 -4.906 -18.218 1.00 87.25 83 GLU A CA 1
ATOM 662 C C . GLU A 1 83 ? -1.573 -4.185 -17.504 1.00 87.25 83 GLU A C 1
ATOM 664 O O . GLU A 1 83 ? -1.292 -3.012 -17.749 1.00 87.25 83 GLU A O 1
ATOM 669 N N . GLY A 1 84 ? -0.922 -4.869 -16.553 1.00 84.75 84 GLY A N 1
ATOM 670 C CA . GLY A 1 84 ? 0.175 -4.306 -15.755 1.00 84.75 84 GLY A CA 1
ATOM 671 C C . GLY A 1 84 ? -0.249 -3.298 -14.676 1.00 84.75 84 GLY A C 1
ATOM 672 O O . GLY A 1 84 ? 0.606 -2.711 -14.013 1.00 84.75 84 GLY A O 1
ATOM 673 N N . THR A 1 85 ? -1.552 -3.082 -14.479 1.00 90.19 85 THR A N 1
ATOM 674 C CA . THR A 1 85 ? -2.103 -2.183 -13.456 1.00 90.19 85 THR A CA 1
ATOM 675 C C . THR A 1 85 ? -2.658 -2.980 -12.283 1.00 90.19 85 THR A C 1
ATOM 677 O O . THR A 1 85 ? -3.627 -3.722 -12.425 1.00 90.19 85 THR A O 1
ATOM 680 N N . PHE A 1 86 ? -2.054 -2.803 -11.110 1.00 96.06 86 PHE A N 1
ATOM 681 C CA . PHE A 1 86 ? -2.526 -3.398 -9.862 1.00 96.06 86 PHE A CA 1
ATOM 682 C C . PHE A 1 86 ? -3.703 -2.619 -9.267 1.00 96.06 86 PHE A C 1
ATOM 684 O O . PHE A 1 86 ? -3.686 -1.384 -9.226 1.00 96.06 86 PHE A O 1
ATOM 691 N N . TYR A 1 87 ? -4.660 -3.350 -8.703 1.00 97.81 87 TYR A N 1
ATOM 692 C CA . TYR A 1 87 ? -5.802 -2.815 -7.963 1.00 97.81 87 TYR A CA 1
ATOM 693 C C . TYR A 1 87 ? -5.722 -3.240 -6.505 1.00 97.81 87 TYR A C 1
ATOM 695 O O . TYR A 1 87 ? -5.228 -4.323 -6.188 1.00 97.81 87 TYR A O 1
ATOM 703 N N . ALA A 1 88 ? -6.176 -2.368 -5.609 1.00 98.31 88 ALA A N 1
ATOM 704 C CA . ALA A 1 88 ? -6.203 -2.662 -4.192 1.00 98.31 88 ALA A CA 1
ATOM 705 C C . ALA A 1 88 ? -7.493 -2.192 -3.526 1.00 98.31 88 ALA A C 1
ATOM 707 O O . ALA A 1 88 ? -8.199 -1.295 -3.978 1.00 98.31 88 ALA A O 1
ATOM 708 N N . LYS A 1 89 ? -7.762 -2.773 -2.365 1.00 98.56 89 LYS A N 1
ATOM 709 C CA . LYS A 1 89 ? -8.867 -2.430 -1.485 1.00 98.56 89 LYS A CA 1
ATOM 710 C C . LYS A 1 89 ? -8.357 -2.193 -0.076 1.00 98.56 89 LYS A C 1
ATOM 712 O O . LYS A 1 89 ? -7.536 -2.943 0.456 1.00 98.56 89 LYS A O 1
ATOM 717 N N . LEU A 1 90 ? -8.897 -1.157 0.550 1.00 98.50 90 LEU A N 1
ATOM 718 C CA . LEU A 1 90 ? -8.782 -0.908 1.978 1.00 98.50 90 LEU A CA 1
ATOM 719 C C . LEU A 1 90 ? -9.999 -1.511 2.672 1.00 98.50 90 LEU A C 1
ATOM 721 O O . LEU A 1 90 ? -11.136 -1.194 2.324 1.00 98.50 90 LEU A O 1
ATOM 725 N N . TYR A 1 91 ? -9.756 -2.351 3.672 1.00 98.44 91 TYR A N 1
ATOM 726 C CA . TYR A 1 91 ? -10.809 -2.908 4.515 1.00 98.44 91 TYR A CA 1
ATOM 727 C C . TYR A 1 91 ? -10.840 -2.158 5.841 1.00 98.44 91 TYR A C 1
ATOM 729 O O . TYR A 1 91 ? -9.913 -2.271 6.644 1.00 98.44 91 TYR A O 1
ATOM 737 N N . VAL A 1 92 ? -11.891 -1.372 6.064 1.00 98.50 92 VAL A N 1
ATOM 738 C CA . VAL A 1 92 ? -12.044 -0.498 7.232 1.00 98.50 92 VAL A CA 1
ATOM 739 C C . VAL A 1 92 ? -13.216 -0.973 8.083 1.00 98.50 92 VAL A C 1
ATOM 741 O O . VAL A 1 92 ? -14.354 -0.974 7.626 1.00 98.50 92 VAL A O 1
ATOM 744 N N . GLN A 1 93 ? -12.959 -1.327 9.338 1.00 98.38 93 GLN A N 1
ATOM 745 C CA . GLN A 1 93 ? -13.998 -1.669 10.308 1.00 98.38 93 GLN A CA 1
ATOM 746 C C . GLN A 1 93 ? -14.569 -0.407 10.951 1.00 98.38 93 GLN A C 1
ATOM 748 O O . GLN A 1 93 ? -13.805 0.381 11.502 1.00 98.38 93 GLN A O 1
ATOM 753 N N . GLN A 1 94 ? -15.890 -0.245 10.957 1.00 98.12 94 GLN A N 1
ATOM 754 C CA . GLN A 1 94 ? -16.604 0.794 11.699 1.00 98.12 94 GLN A CA 1
ATOM 755 C C . GLN A 1 94 ? -17.749 0.151 12.496 1.00 98.12 94 GLN A C 1
ATOM 757 O O . GLN A 1 94 ? -18.773 -0.247 11.940 1.00 98.12 94 GLN A O 1
ATOM 762 N N . GLY A 1 95 ? -17.585 0.024 13.817 1.00 96.12 95 GLY A N 1
ATOM 763 C CA . GLY A 1 95 ? -18.529 -0.737 14.647 1.00 96.12 95 GLY A CA 1
ATOM 764 C C . GLY A 1 95 ? -18.581 -2.204 14.211 1.00 96.12 95 GLY A C 1
ATOM 765 O O . GLY A 1 95 ? -17.541 -2.852 14.173 1.00 96.12 95 GLY A O 1
ATOM 766 N N . ASP A 1 96 ? -19.762 -2.698 13.831 1.00 96.81 96 ASP A N 1
ATOM 767 C CA . ASP A 1 96 ? -19.971 -4.067 13.320 1.00 96.81 96 ASP A CA 1
ATOM 768 C C . ASP A 1 96 ? -19.917 -4.166 11.782 1.00 96.81 96 ASP A C 1
ATOM 770 O O . ASP A 1 96 ? -20.107 -5.243 11.218 1.00 96.81 96 ASP A O 1
ATOM 774 N N . VAL A 1 97 ? -19.668 -3.053 11.082 1.00 97.88 97 VAL A N 1
ATOM 775 C CA . VAL A 1 97 ? -19.663 -2.992 9.615 1.00 97.88 97 VAL A CA 1
ATOM 776 C C . VAL A 1 97 ? -18.233 -2.936 9.083 1.00 97.88 97 VAL A C 1
ATOM 778 O O . VAL A 1 97 ? -17.446 -2.079 9.481 1.00 97.88 97 VAL A O 1
ATOM 781 N N . GLU A 1 98 ? -17.906 -3.825 8.145 1.00 98.31 98 GLU A N 1
ATOM 782 C CA . GLU A 1 98 ? -16.669 -3.757 7.361 1.00 98.31 98 GLU A CA 1
ATOM 783 C C . GLU A 1 98 ? -16.945 -3.026 6.037 1.00 98.31 98 GLU A C 1
ATOM 785 O O . GLU A 1 98 ? -17.772 -3.450 5.228 1.00 98.31 98 GLU A O 1
ATOM 790 N N . HIS A 1 99 ? -16.251 -1.913 5.819 1.00 98.31 99 HIS A N 1
ATOM 791 C CA . HIS A 1 99 ? -16.281 -1.143 4.584 1.00 98.31 99 HIS A CA 1
ATOM 792 C C . HIS A 1 99 ? -15.120 -1.550 3.682 1.00 98.31 99 HIS A C 1
ATOM 794 O O . HIS A 1 99 ? -13.979 -1.646 4.131 1.00 98.31 99 HIS A O 1
ATOM 800 N N . VAL A 1 100 ? -15.410 -1.724 2.394 1.00 98.44 100 VAL A N 1
ATOM 801 C CA . VAL A 1 100 ? -14.414 -2.013 1.360 1.00 98.44 100 VAL A CA 1
ATOM 802 C C . VAL A 1 100 ? -14.292 -0.791 0.463 1.00 98.44 100 VAL A C 1
ATOM 804 O O . VAL A 1 100 ? -15.280 -0.361 -0.133 1.00 98.44 100 VAL A O 1
ATOM 807 N N . ILE A 1 101 ? -13.096 -0.213 0.399 1.00 98.44 101 ILE A N 1
ATOM 808 C CA . ILE A 1 101 ? -12.827 1.032 -0.325 1.00 98.44 101 ILE A CA 1
ATOM 809 C C . ILE A 1 101 ? -11.801 0.741 -1.414 1.00 98.44 101 ILE A C 1
ATOM 811 O O . ILE A 1 101 ? -10.707 0.269 -1.111 1.00 98.44 101 ILE A O 1
ATOM 815 N N . ASP A 1 102 ? -12.161 1.033 -2.661 1.00 98.25 102 ASP A N 1
ATOM 816 C CA . ASP A 1 102 ? -11.258 0.936 -3.810 1.00 98.25 102 ASP A CA 1
ATOM 817 C C . ASP A 1 102 ? -10.061 1.890 -3.663 1.00 98.25 102 ASP A C 1
ATOM 819 O O . ASP A 1 102 ? -10.200 3.016 -3.170 1.00 98.25 102 ASP A O 1
ATOM 823 N N . SER A 1 103 ? -8.871 1.430 -4.039 1.00 97.69 103 SER A N 1
ATOM 824 C CA . SER A 1 103 ? -7.621 2.157 -3.840 1.00 97.69 103 SER A CA 1
ATOM 825 C C . SER A 1 103 ? -6.537 1.715 -4.822 1.00 97.69 103 SER A C 1
ATOM 827 O O . SER A 1 103 ? -6.461 0.561 -5.236 1.00 97.69 103 SER A O 1
ATOM 829 N N . ARG A 1 104 ? -5.612 2.623 -5.149 1.00 96.88 104 ARG A N 1
ATOM 830 C CA . ARG A 1 104 ? -4.344 2.216 -5.764 1.00 96.88 104 ARG A CA 1
ATOM 831 C C . ARG A 1 104 ? -3.467 1.561 -4.691 1.00 96.88 104 ARG A C 1
ATOM 833 O O . ARG A 1 104 ? -3.438 2.065 -3.563 1.00 96.88 104 ARG A O 1
ATOM 840 N N . PRO A 1 105 ? -2.663 0.533 -5.017 1.00 96.69 105 PRO A N 1
ATOM 841 C CA . PRO A 1 105 ? -1.745 -0.068 -4.048 1.00 96.69 105 PRO A CA 1
ATOM 842 C C . PRO A 1 105 ? -0.811 0.952 -3.388 1.00 96.69 105 PRO A C 1
ATOM 844 O O . PRO A 1 105 ? -0.571 0.877 -2.188 1.00 96.69 105 PRO A O 1
ATOM 847 N N . SER A 1 106 ? -0.335 1.948 -4.142 1.00 95.69 106 SER A N 1
ATOM 848 C CA . SER A 1 106 ? 0.550 2.998 -3.628 1.00 95.69 106 SER A CA 1
ATOM 849 C C . SER A 1 106 ? -0.081 3.814 -2.499 1.00 95.69 106 SER A C 1
ATOM 851 O O . SER A 1 106 ? 0.565 4.048 -1.480 1.00 95.69 106 SER A O 1
ATOM 853 N N . ASP A 1 107 ? -1.346 4.216 -2.657 1.00 95.94 107 ASP A N 1
ATOM 854 C CA . ASP A 1 107 ? -2.079 4.987 -1.647 1.00 95.94 107 ASP A CA 1
ATOM 855 C C . ASP A 1 107 ? -2.387 4.115 -0.431 1.00 95.94 107 ASP A C 1
ATOM 857 O O . ASP A 1 107 ? -2.229 4.545 0.714 1.00 95.94 107 ASP A O 1
ATOM 861 N N . ALA A 1 108 ? -2.791 2.866 -0.681 1.00 97.31 108 ALA A N 1
ATOM 862 C CA . ALA A 1 108 ? -3.119 1.920 0.367 1.00 97.31 108 ALA A CA 1
ATOM 863 C C . ALA A 1 108 ? -1.904 1.627 1.259 1.00 97.31 108 ALA A C 1
ATOM 865 O O . ALA A 1 108 ? -1.995 1.730 2.484 1.00 97.31 108 ALA A O 1
ATOM 866 N N . ILE A 1 109 ? -0.750 1.353 0.648 1.00 96.81 109 ILE A N 1
ATOM 867 C CA . ILE A 1 109 ? 0.518 1.104 1.343 1.00 96.81 109 ILE A CA 1
ATOM 868 C C . ILE A 1 109 ? 0.991 2.368 2.070 1.00 96.81 109 ILE A C 1
ATOM 870 O O . ILE A 1 109 ? 1.331 2.297 3.250 1.00 96.81 109 ILE A O 1
ATOM 874 N N . ALA A 1 110 ? 0.952 3.538 1.426 1.00 94.75 110 ALA A N 1
ATOM 875 C CA . ALA A 1 110 ? 1.322 4.803 2.062 1.00 94.75 110 ALA A CA 1
ATOM 876 C C . ALA A 1 110 ? 0.449 5.134 3.282 1.00 94.75 110 ALA A C 1
ATOM 878 O O . ALA A 1 110 ? 0.949 5.666 4.275 1.00 94.75 110 ALA A O 1
ATOM 879 N N . LEU A 1 111 ? -0.841 4.797 3.247 1.00 95.06 111 LEU A N 1
ATOM 880 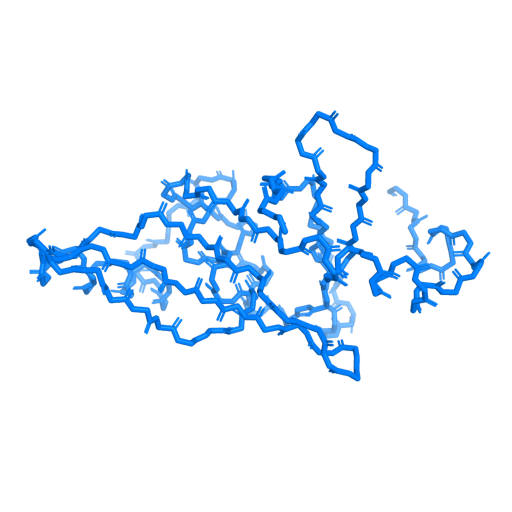C CA . LEU A 1 111 ? -1.737 4.929 4.391 1.00 95.06 111 LEU A CA 1
ATOM 881 C C . LEU A 1 111 ? -1.407 3.908 5.494 1.00 95.06 111 LEU A C 1
ATOM 883 O O . LEU A 1 111 ? -1.263 4.290 6.656 1.00 95.06 111 LEU A O 1
ATOM 887 N N . GLY A 1 112 ? -1.288 2.625 5.143 1.00 93.00 112 GLY A N 1
ATOM 888 C CA . GLY A 1 112 ? -1.202 1.518 6.099 1.00 93.00 112 GLY A CA 1
ATOM 889 C C . GLY A 1 112 ? 0.170 1.286 6.730 1.00 93.00 112 GLY A C 1
ATOM 890 O O . GLY A 1 112 ? 0.226 0.769 7.845 1.00 93.00 112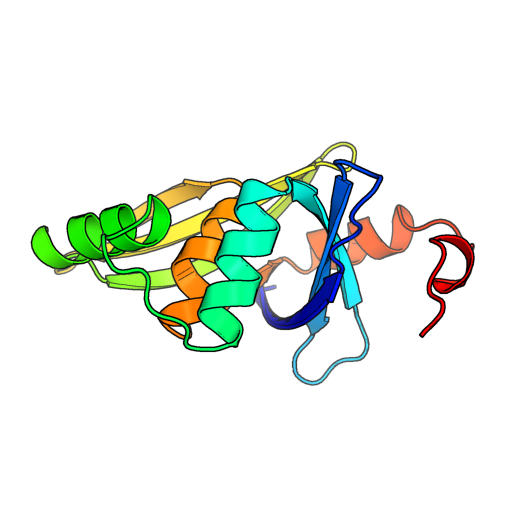 GLY A O 1
ATOM 891 N N . VAL A 1 113 ? 1.265 1.705 6.083 1.00 89.75 113 VAL A N 1
ATOM 892 C CA . VAL A 1 113 ? 2.634 1.399 6.540 1.00 89.75 113 VAL A CA 1
ATOM 893 C C . VAL A 1 113 ? 2.931 1.941 7.945 1.00 89.75 113 VAL A C 1
ATOM 895 O O . VAL A 1 113 ? 3.514 1.241 8.765 1.00 89.75 113 VAL A O 1
ATOM 898 N N . ALA A 1 114 ? 2.452 3.145 8.278 1.00 81.06 114 ALA A N 1
ATOM 899 C CA . ALA A 1 114 ? 2.630 3.725 9.616 1.00 81.06 114 ALA A CA 1
ATOM 900 C C . ALA A 1 114 ? 1.777 3.031 10.692 1.00 81.06 114 ALA A C 1
ATOM 902 O O . ALA A 1 114 ? 2.127 3.042 11.868 1.00 81.06 114 ALA A O 1
ATOM 903 N N . MET A 1 115 ? 0.652 2.436 10.290 1.00 83.31 115 MET A N 1
ATOM 904 C CA . MET A 1 115 ? -0.274 1.728 11.176 1.00 83.31 115 MET A CA 1
ATOM 905 C C . MET A 1 115 ? 0.054 0.232 11.292 1.00 83.31 115 MET A C 1
ATOM 907 O O . MET A 1 115 ? -0.682 -0.487 11.961 1.00 83.31 115 MET A O 1
ATOM 911 N N . GLN A 1 116 ? 1.135 -0.235 10.647 1.00 88.25 116 GLN A N 1
ATOM 912 C CA . GLN A 1 116 ? 1.527 -1.650 10.581 1.00 88.25 116 GLN A CA 1
ATOM 913 C C . GLN A 1 116 ? 0.378 -2.554 10.109 1.00 88.25 116 GLN A C 1
ATOM 915 O O . GLN A 1 116 ? 0.179 -3.665 10.597 1.00 88.25 116 GLN A O 1
ATOM 920 N N . VAL A 1 117 ? -0.409 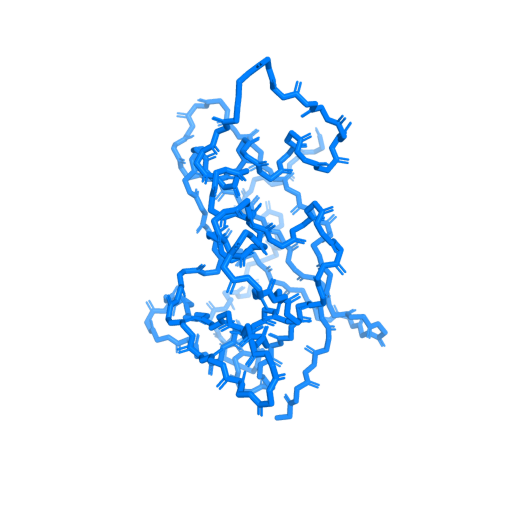-2.043 9.164 1.00 95.81 117 VAL A N 1
ATOM 921 C CA . VAL A 1 117 ? -1.558 -2.759 8.614 1.00 95.81 117 VAL A CA 1
ATOM 922 C C . VAL A 1 117 ? -1.056 -3.893 7.716 1.00 95.81 117 VAL A C 1
ATOM 924 O O . VAL A 1 117 ? -0.224 -3.634 6.843 1.00 95.81 117 VAL A O 1
ATOM 927 N N . PRO A 1 118 ? -1.554 -5.131 7.885 1.00 97.50 118 PRO A N 1
ATOM 928 C CA . PRO A 1 118 ? -1.144 -6.253 7.054 1.00 97.50 118 PRO A CA 1
ATOM 929 C C . PRO A 1 118 ? -1.559 -6.045 5.593 1.00 97.50 118 PRO A C 1
ATOM 931 O O . PRO A 1 118 ? -2.663 -5.570 5.300 1.00 97.50 118 PRO A O 1
ATOM 934 N N . ILE A 1 119 ? -0.669 -6.439 4.683 1.00 98.44 119 ILE A N 1
ATOM 935 C CA . ILE A 1 119 ? -0.896 -6.424 3.238 1.00 98.44 119 ILE A CA 1
ATOM 936 C C . ILE A 1 119 ? -1.145 -7.862 2.791 1.00 98.44 119 ILE A C 1
ATOM 938 O O . ILE A 1 119 ? -0.369 -8.759 3.115 1.00 98.44 119 ILE A O 1
ATOM 942 N N . PHE A 1 120 ? -2.216 -8.072 2.035 1.00 98.62 120 PHE A N 1
ATOM 943 C CA . PHE A 1 120 ? -2.533 -9.345 1.402 1.00 98.62 120 PHE A CA 1
ATOM 944 C C . PHE A 1 120 ? -2.609 -9.181 -0.110 1.00 98.62 120 PHE A C 1
ATOM 946 O O . PHE A 1 120 ? -3.088 -8.157 -0.594 1.00 98.62 120 PHE A O 1
ATOM 953 N N . VAL A 1 121 ? -2.176 -10.200 -0.842 1.00 98.44 121 VAL A N 1
ATOM 954 C CA . VAL A 1 121 ? -2.290 -10.297 -2.300 1.00 98.44 121 VAL A CA 1
ATOM 955 C C . VAL A 1 121 ? -3.032 -11.586 -2.646 1.00 98.44 121 VAL A C 1
ATOM 957 O O . VAL A 1 121 ? -2.844 -12.608 -1.980 1.00 98.44 121 VAL A O 1
ATOM 960 N N . GLU A 1 122 ? -3.890 -11.554 -3.663 1.00 98.12 122 GLU A N 1
ATOM 961 C CA . GLU A 1 122 ? -4.484 -12.781 -4.196 1.00 98.12 122 GLU A CA 1
ATOM 962 C C . GLU A 1 122 ? -3.451 -13.628 -4.950 1.00 98.12 122 GLU A C 1
ATOM 964 O O . GLU A 1 122 ? -2.700 -13.125 -5.777 1.00 98.12 122 GLU A O 1
ATOM 969 N N . GLU A 1 123 ? -3.485 -14.944 -4.740 1.00 96.69 123 GLU A N 1
ATOM 970 C CA . GLU A 1 123 ? -2.626 -15.914 -5.442 1.00 96.69 123 GLU A CA 1
ATOM 971 C C . GLU A 1 123 ? -2.569 -15.682 -6.961 1.00 96.69 123 GLU A C 1
ATOM 973 O O . GLU A 1 123 ? -1.498 -15.667 -7.552 1.00 96.69 123 GLU A O 1
ATOM 978 N N . HIS A 1 124 ? -3.721 -15.429 -7.593 1.00 96.06 124 HIS A N 1
ATOM 979 C CA . HIS A 1 124 ? -3.781 -15.243 -9.043 1.00 96.06 124 HIS A CA 1
ATOM 980 C C . HIS A 1 124 ? -3.067 -13.965 -9.515 1.00 96.06 124 HIS A C 1
ATOM 982 O O . HIS A 1 124 ? -2.645 -13.902 -10.667 1.00 96.06 124 HIS A O 1
ATOM 988 N N . VAL A 1 125 ? -2.944 -12.956 -8.645 1.00 96.62 125 VAL A N 1
ATOM 989 C CA . VAL A 1 125 ? -2.163 -11.746 -8.920 1.00 96.62 125 VAL A CA 1
ATOM 990 C C . VAL A 1 125 ? -0.681 -12.101 -8.917 1.00 96.62 125 VAL A C 1
ATOM 992 O O . VAL A 1 125 ? 0.019 -11.723 -9.847 1.00 96.62 125 VAL A O 1
ATOM 995 N N . LEU A 1 126 ? -0.211 -12.889 -7.943 1.00 95.56 126 LEU A N 1
ATOM 996 C CA . LEU A 1 126 ? 1.173 -13.382 -7.920 1.00 95.56 126 LEU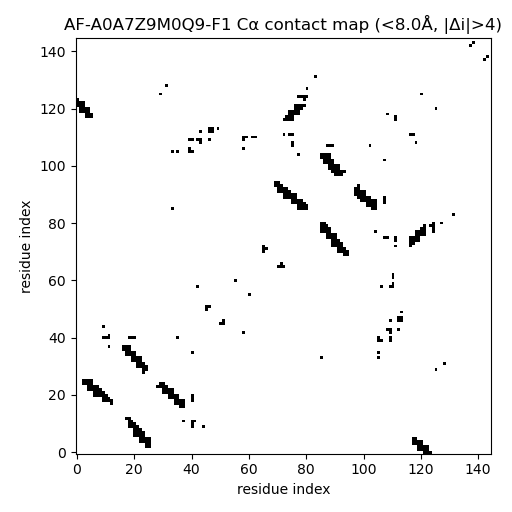 A CA 1
ATOM 997 C C . LEU A 1 126 ? 1.485 -14.225 -9.168 1.00 95.56 126 LEU A C 1
ATOM 999 O O . LEU A 1 126 ? 2.471 -13.964 -9.853 1.00 95.56 126 LEU A O 1
ATOM 1003 N N . ASP A 1 127 ? 0.588 -15.149 -9.527 1.00 94.00 127 ASP A N 1
ATOM 1004 C CA . ASP A 1 127 ? 0.706 -15.975 -10.737 1.00 94.00 127 ASP A CA 1
ATOM 1005 C C . ASP A 1 127 ? 0.728 -15.150 -12.034 1.00 94.00 127 ASP A C 1
ATOM 1007 O O . ASP A 1 127 ? 1.252 -15.602 -13.056 1.00 94.00 127 ASP A O 1
ATOM 1011 N N . ALA A 1 128 ? 0.051 -13.999 -12.055 1.00 92.44 128 ALA A N 1
ATOM 1012 C CA . ALA A 1 128 ? 0.027 -13.100 -13.204 1.00 92.44 128 ALA A CA 1
ATOM 1013 C C . ALA A 1 128 ? 1.327 -12.296 -13.291 1.00 92.44 128 ALA A C 1
ATOM 1015 O O . ALA A 1 128 ? 1.909 -12.195 -14.367 1.00 92.44 128 ALA A O 1
ATOM 1016 N N . VAL A 1 129 ? 1.833 -11.814 -12.155 1.00 91.00 129 VAL A N 1
ATOM 1017 C CA . VAL A 1 129 ? 3.114 -11.108 -12.097 1.00 91.00 129 VAL A CA 1
ATOM 1018 C C . VAL A 1 129 ? 4.268 -11.988 -12.569 1.00 91.00 129 VAL A C 1
ATOM 1020 O O . VAL A 1 129 ? 5.074 -11.535 -13.374 1.00 91.00 129 VAL A O 1
ATOM 1023 N N . GLU A 1 130 ? 4.326 -13.252 -12.147 1.00 85.75 130 GLU A N 1
ATOM 1024 C CA . GLU A 1 130 ? 5.364 -14.188 -12.607 1.00 85.75 130 GLU A CA 1
ATOM 1025 C C . GLU A 1 130 ? 5.355 -14.403 -14.130 1.00 85.75 130 GLU A C 1
ATOM 1027 O O . GLU A 1 130 ? 6.387 -14.732 -14.709 1.00 85.75 130 GLU A O 1
ATOM 1032 N N . LYS A 1 131 ? 4.208 -14.214 -14.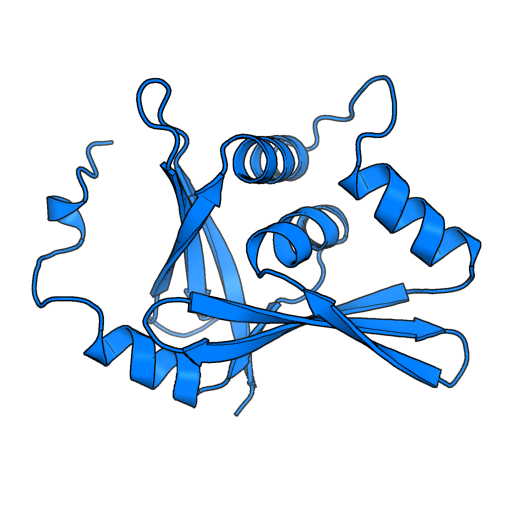795 1.00 82.25 131 LYS A N 1
ATOM 1033 C CA . LYS A 1 131 ? 4.081 -14.338 -16.258 1.00 82.25 131 LYS A CA 1
ATOM 1034 C C . LYS A 1 131 ? 4.405 -13.044 -16.997 1.00 82.25 131 LYS A C 1
ATOM 1036 O O . LYS A 1 131 ? 4.864 -13.107 -18.135 1.00 82.25 131 LYS A O 1
ATOM 1041 N N . ASP A 1 132 ? 4.118 -11.903 -16.375 1.00 71.69 132 ASP A N 1
ATOM 1042 C CA . ASP A 1 132 ? 4.310 -10.573 -16.957 1.00 71.69 132 ASP A CA 1
ATOM 1043 C C . ASP A 1 132 ? 5.725 -10.022 -16.723 1.00 71.69 132 ASP A C 1
ATOM 1045 O O . ASP A 1 132 ? 6.170 -9.144 -17.466 1.00 71.69 132 ASP A O 1
ATOM 1049 N N . LEU A 1 133 ? 6.455 -10.531 -15.724 1.00 59.06 133 LEU A N 1
ATOM 1050 C CA . LEU A 1 133 ? 7.877 -10.249 -15.556 1.00 59.06 133 LEU A CA 1
ATOM 1051 C C . LEU A 1 133 ? 8.652 -10.897 -16.720 1.00 59.06 133 LEU A C 1
ATOM 1053 O O . LEU A 1 133 ? 8.620 -12.119 -16.867 1.00 59.06 133 LEU A O 1
ATOM 1057 N N . PRO A 1 134 ? 9.351 -10.118 -17.568 1.00 47.25 134 PRO A N 1
ATOM 1058 C CA . PRO A 1 134 ? 10.244 -10.692 -18.569 1.00 47.25 134 PRO A CA 1
ATOM 1059 C C . PRO A 1 134 ? 11.310 -11.558 -17.879 1.00 47.25 134 PRO A C 1
ATOM 1061 O O . PRO A 1 134 ? 11.734 -11.216 -16.778 1.00 47.25 134 PRO A O 1
ATOM 1064 N N . ASP A 1 135 ? 11.842 -12.580 -18.562 1.00 44.97 135 ASP A N 1
ATOM 1065 C CA . ASP A 1 135 ? 13.047 -13.352 -18.167 1.00 44.97 135 ASP A CA 1
ATOM 1066 C C . ASP A 1 135 ? 14.322 -12.481 -17.981 1.00 44.97 135 ASP A C 1
ATOM 1068 O O . ASP A 1 135 ? 15.443 -12.985 -17.879 1.00 44.97 135 ASP A O 1
ATOM 1072 N N . GLU A 1 136 ? 14.195 -11.155 -17.979 1.00 38.97 136 GLU A N 1
ATOM 1073 C CA . GLU A 1 136 ? 15.286 -10.253 -17.666 1.00 38.97 136 GLU A CA 1
ATOM 1074 C C . GLU A 1 136 ? 15.508 -10.258 -16.157 1.00 38.97 136 GLU A C 1
ATOM 1076 O O . GLU A 1 136 ? 14.639 -9.857 -15.381 1.00 38.97 136 GLU A O 1
ATOM 1081 N N . GLU A 1 137 ? 16.697 -10.718 -15.753 1.00 38.97 137 GLU A N 1
ATOM 1082 C CA . GLU A 1 137 ? 17.160 -10.641 -14.372 1.00 38.97 137 GLU A CA 1
ATOM 1083 C C . GLU A 1 137 ? 16.790 -9.284 -13.760 1.00 38.97 137 GLU A C 1
ATOM 1085 O O . GLU A 1 137 ? 16.957 -8.261 -14.440 1.00 38.97 137 GLU A O 1
ATOM 1090 N N . PRO A 1 138 ? 16.399 -9.241 -12.469 1.00 43.06 138 PRO A N 1
ATOM 1091 C CA . PRO A 1 138 ? 16.106 -8.001 -11.763 1.00 43.06 138 PRO A CA 1
ATOM 1092 C C . PRO A 1 138 ? 17.123 -6.917 -12.113 1.00 43.06 138 PRO A C 1
ATOM 1094 O O . PRO A 1 138 ? 16.718 -5.819 -12.470 1.00 43.06 138 PRO A O 1
ATOM 1097 N N . ASN A 1 139 ? 18.414 -7.273 -12.182 1.00 39.06 139 ASN A N 1
ATOM 1098 C CA . ASN A 1 139 ? 19.563 -6.467 -12.608 1.00 39.06 139 ASN A CA 1
ATOM 1099 C C . ASN A 1 139 ? 19.360 -5.528 -13.820 1.00 39.06 139 ASN A C 1
ATOM 1101 O O . ASN A 1 139 ? 20.037 -4.498 -13.875 1.00 39.06 139 ASN A O 1
ATOM 1105 N N . ASN A 1 140 ? 18.434 -5.786 -14.751 1.00 38.84 140 ASN A N 1
ATOM 1106 C CA . ASN A 1 140 ? 18.210 -4.905 -15.906 1.00 38.84 140 ASN A CA 1
ATOM 1107 C C . ASN A 1 140 ? 17.272 -3.709 -15.637 1.00 38.84 140 ASN A C 1
ATOM 1109 O O . ASN A 1 140 ? 17.250 -2.750 -16.407 1.00 38.84 140 ASN A O 1
ATOM 1113 N N . PHE A 1 141 ? 16.588 -3.667 -14.488 1.00 48.59 141 PHE A N 1
ATOM 1114 C CA . PHE A 1 141 ? 15.905 -2.451 -14.016 1.00 48.59 141 PHE A CA 1
ATOM 1115 C C . PHE A 1 141 ? 16.883 -1.396 -13.458 1.00 48.59 141 PHE A C 1
ATOM 1117 O O . PHE A 1 141 ? 16.460 -0.355 -12.949 1.00 48.59 141 PHE A O 1
ATOM 1124 N N . GLY A 1 142 ? 18.199 -1.613 -13.566 1.00 36.19 142 GLY A N 1
ATOM 1125 C CA . GLY A 1 142 ? 19.223 -0.688 -13.078 1.00 36.19 142 GLY A CA 1
ATOM 1126 C C . GLY A 1 142 ? 19.360 -0.713 -11.558 1.00 36.19 142 GLY A C 1
ATOM 1127 O O . GLY A 1 142 ? 19.450 0.341 -10.927 1.00 36.19 142 GLY A O 1
ATOM 1128 N N . TRP A 1 143 ? 19.333 -1.903 -10.961 1.00 52.62 143 TRP A N 1
ATOM 1129 C CA . TRP A 1 143 ? 19.726 -2.090 -9.567 1.00 52.62 143 TRP A CA 1
ATOM 1130 C C . TRP A 1 143 ? 21.250 -2.102 -9.508 1.00 52.62 143 TRP A C 1
ATOM 1132 O O . TRP A 1 143 ? 21.893 -3.093 -9.838 1.00 52.62 143 TRP A O 1
ATOM 1142 N N . GLN A 1 144 ? 21.831 -0.971 -9.140 1.00 34.41 144 GLN A N 1
ATOM 1143 C CA . GLN A 1 144 ? 23.168 -0.932 -8.562 1.00 34.41 144 GLN A CA 1
ATOM 1144 C C . GLN A 1 144 ? 23.016 -0.318 -7.174 1.00 34.41 144 GLN A C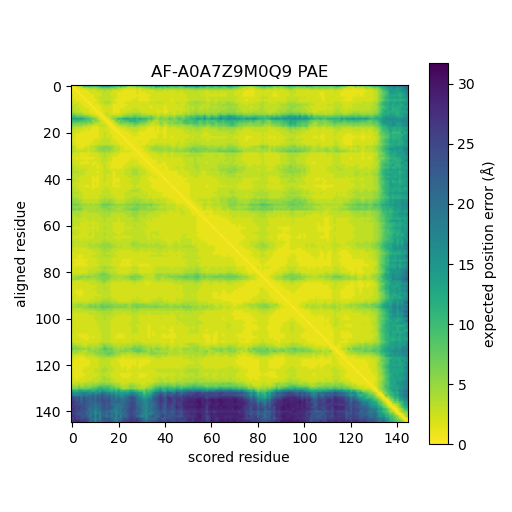 1
ATOM 1146 O O . GLN A 1 144 ? 22.217 0.607 -7.005 1.00 34.41 144 GLN A O 1
ATOM 1151 N N . ASP A 1 145 ? 23.701 -0.938 -6.216 1.00 37.84 145 ASP A N 1
ATOM 1152 C CA . ASP A 1 145 ? 23.694 -0.625 -4.783 1.00 37.84 145 ASP A CA 1
ATOM 1153 C C . ASP A 1 145 ? 23.942 0.857 -4.460 1.00 37.84 145 ASP A C 1
ATOM 1155 O O . ASP A 1 145 ? 24.766 1.502 -5.154 1.00 37.84 145 ASP A O 1
#

pLDDT: mean 89.66, std 15.36, range [34.41, 98.62]